Protein 2Q2K (pdb70)

Foldseek 3Di:
DDDDDDDDDDCPPCVVVVVVLVDDDDPCNVVVVVVVVVVVVVVPD/DDDDDDDDDDCVPDPVVVVVLVPPPPVCNVVVVVVVVVCVVVVD

CATH classification: 6.10.180.20

Secondary structure (DSSP, 8-state):
-EEEEEEEEETTTSHHHHHHHTTSPTT-HHHHHHHHHHHHHHH--/-EEEEEEEEETTTSHHHHHH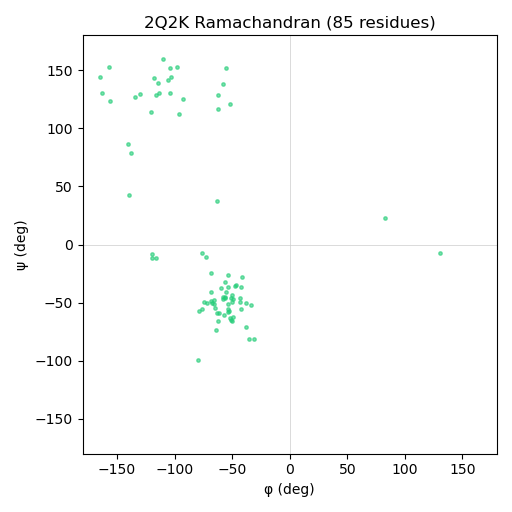HHHSPTTSHHHHHHHHHHHHHHT-

Organism: Staphylococcus aureus (NCBI:txid1280)

B-factor: mean 77.28, std 17.31, range [40.61, 128.45]

Structure (mmCIF, N/CA/C/O backbone):
data_2Q2K
#
_entry.id   2Q2K
#
_cell.length_a   56.300
_cell.length_b   56.300
_cell.length_c   232.500
_cell.angle_alpha   90.00
_cell.angle_beta   90.00
_cell.angle_gamma   120.00
#
_symmetry.space_group_name_H-M   'P 65 2 2'
#
loop_
_entity.id
_entity.type
_entity.pdbx_description
1 polymer "DNA (5'-D(*AP*GP*TP*AP*TP*AP*(5IU)P*AP*CP*(5IU)P*AP*GP*TP*AP*TP*AP*TP*AP*CP*T)-3')"
2 polymer 'Hypothetical protein'
3 non-polymer '4-(2-HYDROXYETHYL)-1-PIPERAZINE ETHANESULFONIC ACID'
#
loop_
_atom_site.group_PDB
_atom_site.id
_atom_site.type_symbol
_atom_site.label_atom_id
_atom_site.label_alt_id
_atom_site.label_comp_id
_atom_site.label_asym_id
_atom_site.label_entity_id
_atom_site.label_seq_id
_atom_site.pdbx_PDB_ins_code
_atom_site.Cartn_x
_atom_site.Cartn_y
_atom_site.Cartn_z
_atom_site.occupancy
_atom_site.B_iso_or_equiv
_atom_site.auth_seq_id
_atom_site.auth_comp_id
_atom_site.auth_asym_id
_atom_site.auth_atom_id
_atom_site.pdbx_PDB_model_num
ATOM 408 N N . LYS B 2 23 ? 12.428 23.546 37.773 1.00 70.19 4 LYS A N 1
ATOM 409 C CA . LYS B 2 23 ? 13.618 24.436 37.967 1.00 71.29 4 LYS A CA 1
ATOM 410 C C . LYS B 2 23 ? 14.526 24.569 36.732 1.00 72.11 4 LYS A C 1
ATOM 411 O O . LYS B 2 23 ? 14.515 23.726 35.823 1.00 71.93 4 LYS A O 1
ATOM 417 N N . GLU B 2 24 ? 15.341 25.619 36.743 1.00 70.47 5 GLU A N 1
ATOM 418 C CA . GLU B 2 24 ? 16.248 25.893 35.653 1.00 67.98 5 GLU A CA 1
ATOM 419 C C . GLU B 2 24 ? 17.261 26.886 36.129 1.00 66.89 5 GLU A C 1
ATOM 420 O O . GLU B 2 24 ? 16.947 27.778 36.925 1.00 66.97 5 GLU A O 1
ATOM 426 N N . THR B 2 25 ? 18.484 26.735 35.658 1.00 62.20 6 THR A N 1
ATOM 427 C CA . THR B 2 25 ? 19.477 27.705 36.014 1.00 61.11 6 THR A CA 1
ATOM 428 C C . THR B 2 25 ? 19.778 28.366 34.682 1.00 63.60 6 THR A C 1
ATOM 429 O O . THR B 2 25 ? 19.961 27.687 33.663 1.00 64.67 6 THR A O 1
ATOM 433 N N . LYS B 2 26 ? 19.759 29.692 34.669 1.00 65.23 7 LYS A N 1
ATOM 434 C CA . LYS B 2 26 ? 20.061 30.424 33.453 1.00 65.51 7 LYS A CA 1
ATOM 435 C C . LYS B 2 26 ? 21.346 31.139 33.829 1.00 67.50 7 LYS A C 1
ATOM 436 O O . LYS B 2 26 ? 21.484 31.612 34.956 1.00 68.69 7 LYS A O 1
ATOM 442 N N . HIS B 2 27 ? 22.296 31.181 32.908 1.00 67.77 8 HIS A N 1
ATOM 443 C CA . HIS B 2 27 ? 23.567 31.845 33.129 1.00 64.81 8 HIS A CA 1
ATOM 444 C C . HIS B 2 27 ? 24.077 32.189 31.753 1.00 63.31 8 HIS A C 1
ATOM 445 O O . HIS B 2 27 ? 24.173 31.321 30.876 1.00 65.36 8 HIS A O 1
ATOM 452 N N . LEU B 2 28 ? 24.357 33.452 31.505 1.00 62.41 9 LEU 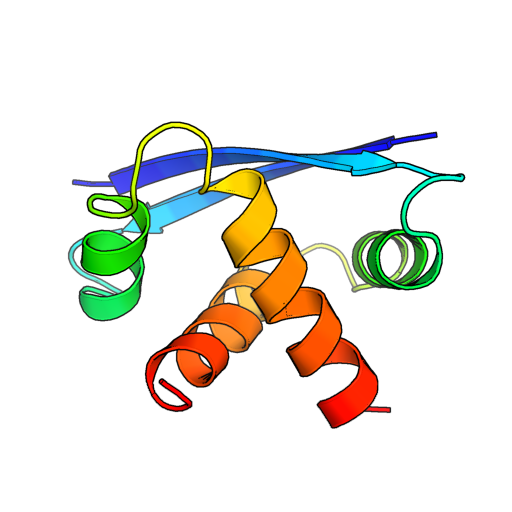A N 1
ATOM 453 C CA . LEU B 2 28 ? 24.881 33.724 30.181 1.00 64.81 9 LEU A CA 1
ATOM 454 C C . LEU B 2 28 ? 26.351 33.944 30.366 1.00 64.49 9 LEU A C 1
ATOM 455 O O . LEU B 2 28 ? 26.765 34.686 31.265 1.00 65.42 9 LEU A O 1
ATOM 460 N N . LEU B 2 29 ? 27.147 33.265 29.555 1.00 60.12 10 LEU A N 1
ATOM 461 C CA . LEU B 2 29 ? 28.559 33.468 29.687 1.00 61.33 10 LEU A CA 1
ATOM 462 C C . LEU B 2 29 ? 29.070 34.201 28.501 1.00 61.49 10 LEU A C 1
ATOM 463 O O . LEU B 2 29 ? 28.456 34.212 27.438 1.00 62.61 10 LEU A O 1
ATOM 468 N N . LYS B 2 30 ? 30.221 34.810 28.689 1.00 60.63 11 LYS A N 1
ATOM 469 C CA . LYS B 2 30 ? 30.816 35.557 27.631 1.00 60.78 11 LYS A CA 1
ATOM 470 C C . LYS B 2 30 ? 32.260 35.130 27.648 1.00 61.63 11 LYS A C 1
ATOM 471 O O . LYS B 2 30 ? 32.902 35.144 28.708 1.00 62.79 11 LYS A O 1
ATOM 477 N N . ILE B 2 31 ? 32.771 34.696 26.504 1.00 61.66 12 ILE A N 1
ATOM 478 C CA . ILE B 2 31 ? 34.180 34.322 26.453 1.00 61.42 12 ILE A CA 1
ATOM 479 C C . ILE B 2 31 ? 34.783 35.319 25.492 1.00 64.02 12 ILE A C 1
ATOM 480 O O . ILE B 2 31 ? 34.245 35.531 24.387 1.00 62.55 12 ILE A O 1
ATOM 485 N N . LYS B 2 32 ? 35.861 35.962 25.927 1.00 68.12 13 LYS A N 1
ATOM 486 C CA . LYS B 2 32 ? 36.471 36.943 25.072 1.00 74.93 13 LYS A CA 1
ATOM 487 C C . LYS B 2 32 ? 37.578 36.389 24.214 1.00 80.23 13 LYS A C 1
ATOM 488 O O . LYS B 2 32 ? 38.524 35.766 24.703 1.00 83.16 13 LYS A O 1
ATOM 494 N N . LYS B 2 33 ? 37.421 36.604 22.917 1.00 83.25 14 LYS A N 1
ATOM 495 C CA . LYS B 2 33 ? 38.376 36.194 21.903 1.00 86.57 14 LYS A CA 1
ATOM 496 C C . LYS B 2 33 ? 39.836 36.250 22.400 1.00 90.84 14 LYS A C 1
ATOM 497 O O . LYS B 2 33 ? 40.582 35.267 22.326 1.00 92.39 14 LYS A O 1
ATOM 503 N N . GLU B 2 34 ? 40.211 37.406 22.941 1.00 94.50 15 GLU A N 1
ATOM 504 C CA . GLU B 2 34 ? 41.568 37.661 23.397 1.00 97.05 15 GLU A CA 1
ATOM 505 C C . GLU B 2 34 ? 42.040 36.893 24.615 1.00 97.13 15 GLU A C 1
ATOM 506 O O . GLU B 2 34 ? 43.128 36.318 24.628 1.00 96.05 15 GLU A O 1
ATOM 512 N N . ASP B 2 35 ? 41.228 36.897 25.657 1.00 97.91 16 ASP A N 1
ATOM 513 C CA . ASP B 2 35 ? 41.611 36.232 26.879 1.00 98.27 16 ASP A CA 1
ATOM 514 C C . ASP B 2 35 ? 41.694 34.734 26.818 1.00 99.66 16 ASP A C 1
ATOM 515 O O . ASP B 2 35 ? 42.616 34.153 27.366 1.00 101.34 16 ASP A O 1
ATOM 520 N N . TYR B 2 36 ? 40.750 34.103 26.142 1.00 100.57 17 TYR A N 1
ATOM 521 C CA . TYR B 2 36 ? 40.750 32.654 26.025 1.00 100.07 17 TYR A CA 1
ATOM 522 C C . TYR B 2 36 ? 40.380 32.347 24.583 1.00 94.70 17 TYR A C 1
ATOM 523 O O . TYR B 2 36 ? 39.243 32.014 24.295 1.00 94.51 17 TYR A O 1
ATOM 532 N N . PRO B 2 37 ? 41.334 32.477 23.652 1.00 89.71 18 PRO A N 1
ATOM 533 C CA . PRO B 2 37 ? 41.077 32.212 22.234 1.00 85.80 18 PRO A CA 1
ATOM 534 C C . PRO B 2 37 ? 40.431 30.858 21.983 1.00 83.32 18 PRO A C 1
ATOM 535 O O . PRO B 2 37 ? 39.308 30.803 21.514 1.00 83.23 18 PRO A O 1
ATOM 539 N N . GLN B 2 38 ? 41.140 29.776 22.311 1.00 82.25 19 GLN A N 1
ATOM 540 C CA . GLN B 2 38 ? 40.649 28.396 22.115 1.00 81.38 19 GLN A CA 1
ATOM 541 C C . GLN B 2 38 ? 39.182 28.166 22.521 1.00 75.29 19 GLN A C 1
ATOM 542 O O . GLN B 2 38 ? 38.413 27.564 21.768 1.00 74.76 19 GLN A O 1
ATOM 548 N N . ILE B 2 39 ? 38.790 28.589 23.719 1.00 70.72 20 ILE A N 1
ATOM 549 C CA . ILE B 2 39 ? 37.389 28.414 24.098 1.00 63.48 20 ILE A CA 1
ATOM 550 C C . ILE B 2 39 ? 36.530 29.210 23.098 1.00 63.10 20 ILE A C 1
ATOM 551 O O . ILE B 2 39 ? 35.697 28.640 22.413 1.00 64.93 20 ILE A O 1
ATOM 556 N N . PHE B 2 40 ? 36.743 30.516 22.991 1.00 60.69 21 PHE A N 1
ATOM 557 C CA . PHE B 2 40 ? 36.017 31.330 22.015 1.00 5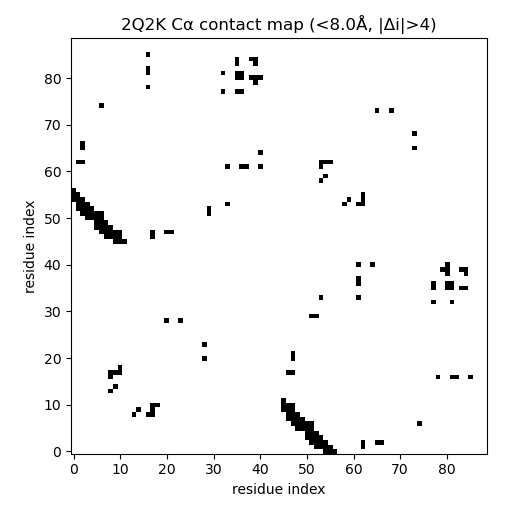8.04 21 PHE A CA 1
ATOM 558 C C . PHE B 2 40 ? 35.846 30.544 20.722 1.00 58.73 21 PHE A C 1
ATOM 559 O O . PHE B 2 40 ? 34.757 30.106 20.363 1.00 56.83 21 PHE A O 1
ATOM 567 N N . ASP B 2 41 ? 36.963 30.373 20.036 1.00 61.92 22 ASP A N 1
ATOM 568 C CA . ASP B 2 41 ? 37.035 29.674 18.762 1.00 66.64 22 ASP A CA 1
ATOM 569 C C . ASP B 2 41 ? 36.197 28.403 18.726 1.00 67.59 22 ASP A C 1
ATOM 570 O O . ASP B 2 41 ? 35.603 28.033 17.710 1.00 70.70 22 ASP A O 1
ATOM 575 N N . PHE B 2 42 ? 36.163 27.718 19.847 1.00 67.14 23 PHE A N 1
ATOM 576 C CA . PHE B 2 42 ? 35.393 26.495 19.945 1.00 65.38 23 PHE A CA 1
ATOM 577 C C . PHE B 2 42 ? 33.908 26.776 19.759 1.00 64.43 23 PHE A C 1
ATOM 578 O O . PHE B 2 42 ? 33.328 26.462 18.727 1.00 63.13 23 PHE A O 1
ATOM 586 N N . LEU B 2 43 ? 33.313 27.378 20.785 1.00 63.00 24 LEU A N 1
ATOM 587 C CA . LEU B 2 43 ? 31.891 27.687 20.806 1.00 62.91 24 LEU A CA 1
ATOM 588 C C . LEU B 2 43 ? 31.438 28.315 19.533 1.00 61.83 24 LEU A C 1
ATOM 589 O O . LEU B 2 43 ? 30.319 28.096 19.073 1.00 58.77 24 LEU A O 1
ATOM 594 N N . GLU B 2 44 ? 32.325 29.110 18.968 1.00 62.19 25 GLU A N 1
ATOM 595 C CA . GLU B 2 44 ? 31.994 29.808 17.761 1.00 64.47 25 GLU A CA 1
ATOM 596 C C . GLU B 2 44 ? 31.943 28.906 16.525 1.00 64.97 25 GLU A C 1
ATOM 597 O O . GLU B 2 44 ? 31.446 29.301 15.479 1.00 65.55 25 GLU A O 1
ATOM 603 N N . ASN B 2 45 ? 32.412 27.675 16.641 1.00 66.08 26 ASN A N 1
ATOM 604 C CA . ASN B 2 45 ? 32.416 26.813 15.472 1.00 66.06 26 ASN A CA 1
ATOM 605 C C . ASN B 2 45 ? 32.021 25.367 15.709 1.00 65.83 26 ASN A C 1
ATOM 606 O O . ASN B 2 45 ? 32.626 24.433 15.179 1.00 65.37 26 ASN A O 1
ATOM 611 N N . VAL B 2 46 ? 30.983 25.203 16.507 1.00 64.77 27 VAL A N 1
ATOM 612 C CA . VAL B 2 46 ? 30.446 23.910 16.842 1.00 62.35 27 VAL A CA 1
ATOM 613 C C . VAL B 2 46 ? 29.180 23.798 15.998 1.00 63.06 27 VAL A C 1
ATOM 614 O O . VAL B 2 46 ? 28.576 24.816 15.661 1.00 62.37 27 VAL A O 1
ATOM 618 N N . PRO B 2 47 ? 28.758 22.570 15.633 1.00 62.88 28 PRO A N 1
ATOM 619 C CA . PRO B 2 47 ? 27.547 22.439 14.821 1.00 62.01 28 PRO A CA 1
ATOM 620 C C . PRO B 2 47 ? 26.314 23.102 15.422 1.00 64.71 28 PRO A C 1
ATOM 621 O O . PRO B 2 47 ? 26.172 23.232 16.642 1.00 68.36 28 PRO A O 1
ATOM 625 N N . ARG B 2 48 ? 25.417 23.510 14.540 1.00 64.51 29 ARG A N 1
ATOM 626 C CA . ARG B 2 48 ? 24.186 24.161 14.926 1.00 65.06 29 ARG A CA 1
ATOM 627 C C . ARG B 2 48 ? 23.350 23.416 15.972 1.00 62.62 29 ARG A C 1
ATOM 628 O O . ARG B 2 48 ? 22.946 22.273 15.764 1.00 60.45 29 ARG A O 1
ATOM 636 N N . GLY B 2 49 ? 23.098 24.060 17.105 1.00 59.73 30 GLY A N 1
ATOM 637 C CA . GLY B 2 49 ? 22.260 23.442 18.113 1.00 57.77 30 GLY A CA 1
ATOM 638 C C . GLY B 2 49 ? 22.967 22.471 19.021 1.00 61.23 30 GLY A C 1
ATOM 639 O O . GLY B 2 49 ? 22.322 21.609 19.632 1.00 59.08 30 GLY A O 1
ATOM 640 N N . THR B 2 50 ? 24.286 22.635 19.129 1.00 63.20 31 THR A N 1
ATOM 641 C CA . THR B 2 50 ? 25.139 21.784 19.954 1.00 60.58 31 THR A CA 1
ATOM 642 C C . THR B 2 50 ? 25.815 22.532 21.104 1.00 62.74 31 THR A C 1
ATOM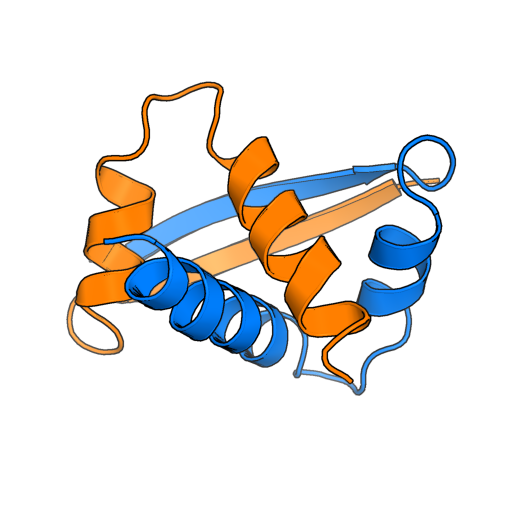 643 O O . THR B 2 50 ? 26.405 21.925 21.999 1.00 63.15 31 THR A O 1
ATOM 647 N N . LYS B 2 51 ? 25.745 23.855 21.070 1.00 62.14 32 LYS A N 1
ATOM 648 C CA . LYS B 2 51 ? 26.348 24.652 22.114 1.00 64.52 32 LYS A CA 1
ATOM 649 C C . LYS B 2 51 ? 25.852 24.215 23.505 1.00 63.94 32 LYS A C 1
ATOM 650 O O . LYS B 2 51 ? 26.651 23.840 24.367 1.00 65.94 32 LYS A O 1
ATOM 656 N N . THR B 2 52 ? 24.552 24.250 23.747 1.00 62.30 33 THR A N 1
ATOM 657 C CA . THR B 2 52 ? 24.094 23.840 25.064 1.00 63.05 33 THR A CA 1
ATOM 658 C C . THR B 2 52 ? 24.553 22.403 25.357 1.00 64.35 33 THR A C 1
ATOM 659 O O . THR B 2 52 ? 25.101 22.131 26.440 1.00 60.85 33 THR A O 1
ATOM 663 N N . ALA B 2 53 ? 24.368 21.497 24.386 1.00 64.45 34 ALA A N 1
ATOM 664 C CA . ALA B 2 53 ? 24.778 20.091 24.552 1.00 60.68 34 ALA A CA 1
ATOM 665 C C . ALA B 2 53 ? 26.233 20.003 24.945 1.00 59.44 34 ALA A C 1
ATOM 666 O O . ALA B 2 53 ?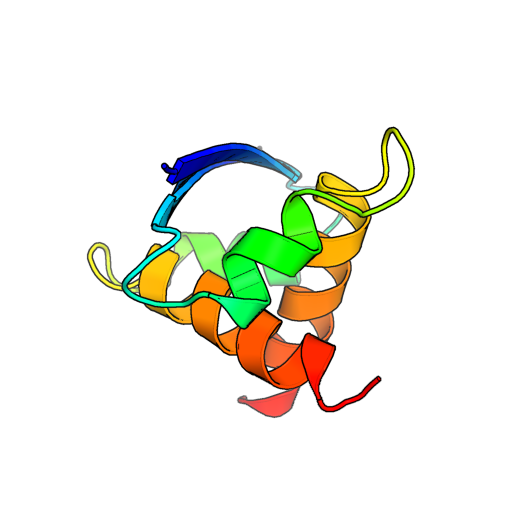 26.564 19.400 25.955 1.00 61.01 34 ALA A O 1
ATOM 668 N N . HIS B 2 54 ? 27.112 20.599 24.141 1.00 57.65 35 HIS A N 1
ATOM 669 C CA . HIS B 2 54 ? 28.551 20.556 24.433 1.00 53.17 35 HIS A CA 1
ATOM 670 C C . HIS B 2 54 ? 28.912 21.015 25.839 1.00 51.29 35 HIS A C 1
ATOM 671 O O . HIS B 2 54 ? 29.529 20.263 26.600 1.00 50.71 35 HIS A O 1
ATOM 678 N N . ILE B 2 55 ? 28.529 22.244 26.180 1.00 48.48 36 ILE A N 1
ATOM 679 C CA . ILE B 2 55 ? 28.854 22.791 27.490 1.00 47.50 36 ILE A CA 1
ATOM 680 C C . ILE B 2 55 ? 28.313 21.834 28.542 1.00 48.11 36 ILE A C 1
ATOM 681 O O . ILE B 2 55 ? 28.982 21.475 29.537 1.00 44.04 36 ILE A O 1
ATOM 686 N N . ARG B 2 56 ? 27.079 21.420 28.300 1.00 49.60 37 ARG A N 1
ATOM 687 C CA . ARG B 2 56 ? 26.418 20.521 29.220 1.00 53.32 37 ARG A CA 1
ATOM 688 C C . ARG B 2 56 ? 27.324 19.287 29.385 1.00 54.62 37 ARG A C 1
ATOM 689 O O . ARG B 2 56 ? 27.544 18.810 30.493 1.00 56.68 37 ARG A O 1
ATOM 697 N N . GLU B 2 57 ? 27.908 18.821 28.289 1.00 54.10 38 GLU A N 1
ATOM 698 C CA . GLU B 2 57 ? 28.799 17.670 28.348 1.00 56.33 38 GLU A CA 1
ATOM 699 C C . GLU B 2 57 ? 30.061 17.989 29.143 1.00 57.53 38 GLU A C 1
ATOM 700 O O . GLU B 2 57 ? 30.432 17.246 30.053 1.00 55.12 38 GLU A O 1
ATOM 706 N N . ALA B 2 58 ? 30.703 19.103 28.773 1.00 58.93 39 ALA A N 1
ATOM 707 C CA . ALA B 2 58 ? 31.931 19.600 29.397 1.00 58.72 39 ALA A CA 1
ATOM 708 C C . ALA B 2 58 ? 31.841 19.656 30.911 1.00 60.03 39 ALA A C 1
ATOM 709 O O . ALA B 2 58 ? 32.754 19.196 31.623 1.00 59.40 39 ALA A O 1
ATOM 711 N N . LEU B 2 59 ? 30.726 20.207 31.392 1.00 60.04 40 LEU A N 1
ATOM 712 C CA . LEU B 2 59 ? 30.497 20.337 32.827 1.00 60.73 40 LEU A CA 1
ATOM 713 C C . LEU B 2 59 ? 30.311 18.985 33.465 1.00 61.13 40 LEU A C 1
ATOM 714 O O . LEU B 2 59 ? 30.965 18.660 34.453 1.00 62.10 40 LEU A O 1
ATOM 719 N N . ARG B 2 60 ? 29.426 18.194 32.881 1.00 60.00 41 ARG A N 1
ATOM 720 C CA . ARG B 2 60 ? 29.152 16.847 33.372 1.00 64.33 41 ARG A CA 1
ATOM 721 C C . ARG B 2 60 ? 30.456 16.166 33.752 1.00 67.73 41 ARG A C 1
ATOM 722 O O . ARG B 2 60 ? 30.640 15.707 34.892 1.00 69.16 41 ARG A O 1
ATOM 730 N N . ARG B 2 61 ? 31.364 16.130 32.781 1.00 67.98 42 ARG A N 1
ATOM 731 C CA . ARG B 2 61 ? 32.677 15.527 32.949 1.00 65.65 42 ARG A CA 1
ATOM 732 C C . ARG B 2 61 ? 33.508 16.276 33.954 1.00 64.66 42 ARG A C 1
ATOM 733 O O . ARG B 2 61 ? 34.124 15.666 34.816 1.00 61.93 42 ARG A O 1
ATOM 741 N N . TYR B 2 62 ? 33.553 17.597 33.817 1.00 60.81 43 TYR A N 1
ATOM 742 C CA . TYR B 2 62 ? 34.315 18.403 34.751 1.00 63.23 43 TYR A CA 1
ATOM 743 C C . TYR B 2 62 ? 33.903 18.001 36.160 1.00 65.59 43 TYR A C 1
ATOM 744 O O . TYR B 2 62 ? 34.693 17.424 36.915 1.00 60.79 43 TYR A O 1
ATOM 753 N N . ILE B 2 63 ? 32.640 18.281 36.483 1.00 68.26 44 ILE A N 1
ATOM 754 C CA . ILE B 2 63 ? 32.063 17.964 37.785 1.00 71.84 44 ILE A CA 1
ATOM 755 C C . ILE B 2 63 ? 32.644 16.719 38.447 1.00 78.41 44 ILE A C 1
ATOM 756 O O . ILE B 2 63 ? 33.513 16.838 39.307 1.00 81.71 44 ILE A O 1
ATOM 761 N N . GLU B 2 64 ? 32.191 15.526 38.066 1.00 82.24 45 GLU A N 1
ATOM 762 C CA . GLU B 2 64 ? 32.720 14.341 38.732 1.00 89.65 45 GLU A CA 1
ATOM 763 C C . GLU B 2 64 ? 34.244 14.226 38.736 1.00 93.75 45 GLU A C 1
ATOM 764 O O . GLU B 2 64 ? 34.808 13.596 39.631 1.00 91.76 45 GLU A O 1
ATOM 770 N N . GLU B 2 65 ? 34.909 14.829 37.749 1.00 99.41 46 GLU A N 1
ATOM 771 C CA . GLU B 2 65 ? 36.374 14.808 37.695 1.00 104.84 46 GLU A CA 1
ATOM 772 C C . GLU B 2 65 ? 36.874 15.391 38.999 1.00 106.82 46 GLU A C 1
ATOM 773 O O . GLU B 2 65 ? 37.923 15.008 39.504 1.00 106.56 46 GLU A O 1
ATOM 779 N N . ILE B 2 66 ? 36.099 16.329 39.534 1.00 110.08 47 ILE A N 1
ATOM 780 C CA . ILE B 2 66 ? 36.434 16.988 40.788 1.00 114.34 47 ILE A CA 1
ATOM 781 C C . ILE B 2 66 ? 36.051 16.079 41.960 1.00 116.99 47 ILE A C 1
ATOM 782 O O . ILE B 2 66 ? 36.780 15.147 42.304 1.00 118.32 47 ILE A O 1
ATOM 787 N N . GLY B 2 67 ? 34.901 16.355 42.567 1.00 118.93 48 GLY A N 1
ATOM 788 C CA . GLY B 2 67 ? 34.446 15.554 43.685 1.00 122.69 48 GLY A CA 1
ATOM 789 C C . GLY B 2 67 ? 33.725 14.304 43.222 1.00 125.24 48 GLY A C 1
ATOM 790 O O . GLY B 2 67 ? 32.509 14.404 42.957 1.00 127.16 48 GLY A O 1
ATOM 791 N N . LYS C 2 23 ? 36.538 40.318 19.882 1.00 59.61 4 LYS B N 1
ATOM 792 C CA . LYS C 2 23 ? 35.107 39.893 19.925 1.00 60.44 4 LYS B CA 1
ATOM 793 C C . LYS C 2 23 ? 34.758 39.173 21.217 1.00 65.51 4 LYS B C 1
ATOM 794 O O . LYS C 2 23 ? 35.564 39.087 22.153 1.00 67.00 4 LYS B O 1
ATOM 800 N N . GLU C 2 24 ? 33.550 38.633 21.255 1.00 66.04 5 GLU B N 1
ATOM 801 C CA . GLU C 2 24 ? 33.094 37.938 22.424 1.00 63.52 5 GLU B CA 1
ATOM 802 C C . GLU C 2 24 ? 31.998 37.008 21.956 1.00 65.68 5 GLU B C 1
ATOM 803 O O . GLU C 2 24 ? 31.368 37.256 20.933 1.00 66.78 5 GLU B O 1
ATOM 809 N N . THR C 2 25 ? 31.799 35.910 22.676 1.00 69.06 6 THR B N 1
ATOM 810 C CA . THR C 2 25 ? 30.746 34.960 22.339 1.00 66.48 6 THR B CA 1
ATOM 811 C C . THR C 2 25 ? 29.875 34.932 23.556 1.00 65.38 6 THR B C 1
ATOM 812 O O . THR C 2 25 ? 30.324 34.519 24.617 1.00 66.50 6 THR B O 1
ATOM 816 N N . LYS C 2 26 ? 28.646 35.399 23.433 1.00 67.29 7 LYS B N 1
ATOM 817 C CA . LYS C 2 26 ? 27.750 35.372 24.579 1.00 66.40 7 LYS B CA 1
ATOM 818 C C . LYS C 2 26 ? 26.907 34.127 24.369 1.00 62.40 7 LYS B C 1
ATOM 819 O O . LYS C 2 26 ? 26.727 33.675 23.245 1.00 64.32 7 LYS B O 1
ATOM 825 N N . HIS C 2 27 ? 26.429 33.550 25.453 1.00 58.91 8 HIS B N 1
ATOM 826 C CA . HIS C 2 27 ? 25.570 32.387 25.366 1.00 58.67 8 HIS B CA 1
ATOM 827 C C . HIS C 2 27 ? 24.823 32.159 26.667 1.00 60.31 8 HIS B C 1
ATOM 828 O O . HIS C 2 27 ? 25.406 32.164 27.764 1.00 60.93 8 HIS B O 1
ATOM 835 N N . LEU C 2 28 ? 23.516 31.983 26.534 1.00 60.03 9 LEU B N 1
ATOM 836 C CA . LEU C 2 28 ? 22.654 31.763 27.681 1.00 62.50 9 LEU B CA 1
ATOM 837 C C . LEU C 2 28 ? 22.438 30.280 27.843 1.00 63.64 9 LEU B C 1
ATOM 838 O O . LEU C 2 28 ? 21.791 29.670 26.983 1.00 62.17 9 LEU B O 1
ATOM 843 N N . LEU C 2 29 ? 22.966 29.679 28.910 1.00 62.63 10 LEU B N 1
ATOM 844 C CA . LEU C 2 29 ? 22.707 28.253 29.062 1.00 62.29 10 LEU B CA 1
ATOM 845 C C . LEU C 2 29 ? 21.638 27.987 30.109 1.00 61.98 10 LEU B C 1
ATOM 846 O O . LEU C 2 29 ? 21.528 28.696 31.120 1.00 60.01 10 LEU B O 1
ATOM 851 N N . LYS C 2 30 ? 20.816 26.981 29.861 1.00 60.31 11 LYS B N 1
ATOM 852 C CA . LYS C 2 30 ? 19.786 26.688 30.832 1.00 57.78 11 LYS B CA 1
ATOM 853 C C . LYS C 2 30 ? 19.858 25.206 31.119 1.00 58.47 11 LYS B C 1
ATOM 854 O O . LYS C 2 30 ? 19.918 24.385 30.201 1.00 58.94 11 LYS B O 1
ATOM 860 N N . ILE C 2 31 ? 19.907 24.856 32.395 1.00 59.38 12 ILE B N 1
ATOM 861 C CA . ILE C 2 31 ? 19.940 23.452 32.770 1.00 58.69 12 ILE B CA 1
ATOM 862 C C . ILE C 2 31 ? 18.693 23.134 33.589 1.00 63.39 12 ILE B C 1
ATOM 863 O O . ILE C 2 31 ? 18.212 23.972 34.385 1.00 66.27 12 ILE B O 1
ATOM 868 N N . LYS C 2 32 ? 18.152 21.940 33.401 1.00 65.30 13 LYS B N 1
ATOM 869 C CA . LYS C 2 32 ? 16.932 21.677 34.094 1.00 73.61 13 LYS B CA 1
ATOM 870 C C . LYS C 2 32 ? 16.929 20.769 35.282 1.00 79.77 13 LYS B C 1
ATOM 871 O O . LYS C 2 32 ? 17.640 19.751 35.348 1.00 81.35 13 LYS B O 1
ATOM 877 N N . LYS C 2 33 ? 16.110 21.196 36.236 1.00 85.04 14 LYS B N 1
ATOM 878 C CA . LYS C 2 33 ? 15.895 20.486 37.465 1.00 89.80 14 LYS B CA 1
ATOM 879 C C . LYS C 2 33 ? 15.947 18.983 37.200 1.00 92.43 14 LYS B C 1
ATOM 880 O O . LYS C 2 33 ? 16.994 18.356 37.395 1.00 88.46 14 LYS B O 1
ATOM 886 N N . GLU C 2 34 ? 14.823 18.440 36.720 1.00 97.97 15 GLU B N 1
ATOM 887 C CA . GLU C 2 34 ? 14.663 17.011 36.484 1.00 103.15 15 GLU B CA 1
ATOM 888 C C . GLU C 2 34 ? 15.476 16.399 35.363 1.00 103.93 15 GLU B C 1
ATOM 889 O O . GLU C 2 34 ? 1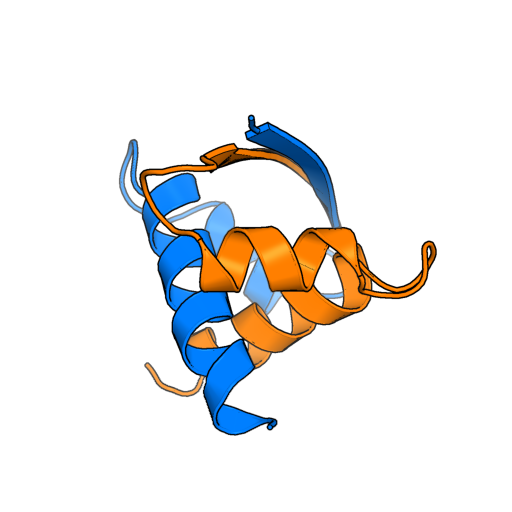5.774 15.201 35.396 1.00 104.95 15 GLU B O 1
ATOM 895 N N . ASP C 2 35 ? 15.862 17.207 34.385 1.00 103.73 16 ASP B N 1
ATOM 896 C CA . ASP C 2 35 ? 16.647 16.678 33.282 1.00 103.88 16 ASP B CA 1
ATOM 897 C C . ASP C 2 35 ? 18.084 16.326 33.651 1.00 104.08 16 ASP B C 1
ATOM 898 O O . ASP C 2 35 ? 18.531 15.210 33.385 1.00 103.62 16 ASP B O 1
ATOM 903 N N . TYR C 2 36 ? 18.798 17.242 34.291 1.00 103.01 17 TYR B N 1
ATOM 904 C CA . TYR C 2 36 ? 20.174 16.965 34.683 1.00 101.65 17 TYR B CA 1
ATOM 905 C C . TYR C 2 36 ? 20.348 17.579 36.059 1.00 97.48 17 TYR B C 1
ATOM 906 O O . TYR C 2 36 ? 20.785 18.718 36.192 1.00 97.56 17 TYR B O 1
ATOM 915 N N . PRO C 2 37 ? 20.001 16.818 37.109 1.00 91.27 18 PRO B N 1
ATOM 916 C CA . PRO C 2 37 ? 20.082 17.220 38.511 1.00 87.37 18 PRO B CA 1
ATOM 917 C C . PRO C 2 37 ? 21.460 17.654 39.011 1.00 84.60 18 PRO B C 1
ATOM 918 O O . PRO C 2 37 ? 21.641 18.792 39.459 1.00 84.20 18 PRO B O 1
ATOM 922 N N . GLN C 2 38 ? 22.427 16.745 38.948 1.00 81.05 19 GLN B N 1
ATOM 923 C CA . GLN C 2 38 ? 23.771 17.036 39.430 1.00 79.36 19 GLN B CA 1
ATOM 924 C C . GLN C 2 38 ? 24.410 18.298 38.836 1.00 75.84 19 GLN B C 1
ATOM 925 O O . GLN C 2 38 ? 24.904 19.156 39.591 1.00 71.70 19 GLN B O 1
ATOM 931 N N . ILE C 2 39 ? 24.404 18.417 37.504 1.00 73.65 20 ILE B N 1
ATOM 932 C CA . ILE C 2 39 ? 24.950 19.612 36.847 1.00 68.36 20 ILE B CA 1
ATOM 933 C C . ILE C 2 39 ? 24.145 20.786 37.359 1.00 69.02 20 ILE B C 1
ATOM 934 O O . ILE C 2 39 ? 24.668 21.873 37.561 1.00 70.81 20 ILE B O 1
ATOM 939 N N . PHE C 2 40 ? 22.849 20.573 37.543 1.00 72.73 21 PHE B N 1
ATOM 940 C CA . PHE C 2 40 ? 22.012 21.644 38.062 1.00 72.36 21 PHE B CA 1
ATOM 941 C C . PHE C 2 40 ? 22.513 21.978 39.472 1.00 69.49 21 PHE B C 1
ATOM 942 O O . PHE C 2 40 ? 22.936 23.097 39.736 1.00 66.09 21 PHE B O 1
ATOM 950 N N . ASP C 2 41 ? 22.516 21.011 40.374 1.00 70.20 22 ASP B N 1
ATOM 951 C CA . ASP C 2 41 ? 22.983 21.323 41.711 1.00 72.41 22 ASP B CA 1
ATOM 952 C C . ASP C 2 41 ? 24.347 22.009 41.679 1.00 70.93 22 ASP B C 1
ATOM 953 O O . ASP C 2 41 ? 24.558 23.011 42.369 1.00 72.01 22 ASP B O 1
ATOM 958 N N . PHE C 2 42 ? 25.277 21.483 40.883 1.00 68.09 23 PHE B N 1
ATOM 959 C CA . PHE C 2 42 ? 26.602 22.088 40.820 1.00 62.55 23 PHE B CA 1
ATOM 960 C C . PHE C 2 42 ? 26.555 23.594 40.603 1.00 62.67 23 PHE B C 1
ATOM 961 O O . PHE C 2 42 ? 27.030 24.355 41.435 1.00 61.47 23 PHE B O 1
ATOM 969 N N . LEU C 2 43 ? 26.002 24.017 39.474 1.00 65.23 24 LEU B N 1
ATOM 970 C CA . LEU C 2 43 ? 25.897 25.438 39.144 1.00 71.43 24 LEU B CA 1
ATOM 971 C C . LEU C 2 43 ? 25.210 26.220 40.246 1.00 75.22 24 LEU B C 1
ATOM 972 O O . LEU C 2 43 ? 25.546 27.377 40.515 1.00 78.86 24 LEU B O 1
ATOM 977 N N . GLU C 2 44 ? 24.227 25.600 40.877 1.00 74.73 25 GLU B N 1
ATOM 978 C CA . GLU C 2 44 ? 23.499 26.291 41.913 1.00 75.71 25 GLU B CA 1
ATOM 979 C C . GLU C 2 44 ? 24.210 26.435 43.259 1.00 76.84 25 GLU B C 1
ATOM 980 O O . GLU C 2 44 ? 23.714 27.137 44.133 1.00 80.62 25 GLU B O 1
ATOM 986 N N . ASN C 2 45 ? 25.360 25.803 43.452 1.00 74.75 26 ASN B N 1
ATOM 987 C CA . ASN C 2 45 ? 26.034 25.948 44.737 1.00 76.43 26 ASN B CA 1
ATOM 988 C C . ASN C 2 45 ? 27.431 26.559 44.627 1.00 76.38 26 ASN B C 1
ATOM 989 O O . ASN C 2 45 ? 28.048 26.938 45.630 1.00 75.58 26 ASN B O 1
ATOM 994 N N . VAL C 2 46 ? 27.930 26.641 43.400 1.00 74.92 27 VAL B N 1
ATOM 995 C CA . VAL C 2 46 ? 29.229 27.241 43.151 1.00 72.98 27 VAL B CA 1
ATOM 996 C C . VAL C 2 46 ? 29.109 28.668 43.701 1.00 69.92 27 VAL B C 1
ATOM 997 O O . VAL C 2 46 ? 28.074 29.309 43.516 1.00 69.60 27 VAL B O 1
ATOM 1001 N N . PRO C 2 47 ? 30.144 29.172 44.406 1.00 65.81 28 PRO B N 1
ATOM 1002 C CA . PRO C 2 47 ? 30.095 30.526 44.961 1.00 63.59 28 PRO B CA 1
ATOM 1003 C C . PRO C 2 47 ? 29.986 31.548 43.858 1.00 65.41 28 PRO B C 1
ATOM 1004 O O . PRO C 2 47 ? 30.775 31.535 42.913 1.00 63.61 28 PRO B O 1
ATOM 1008 N N . ARG C 2 48 ? 29.004 32.437 43.983 1.00 67.94 29 ARG B N 1
ATOM 1009 C CA . ARG C 2 48 ? 28.792 33.437 42.960 1.00 71.10 29 ARG B CA 1
ATOM 1010 C C . ARG C 2 48 ? 29.963 34.385 42.765 1.00 67.84 29 ARG B C 1
ATOM 1011 O O . ARG C 2 48 ? 30.329 35.152 43.633 1.00 65.82 29 ARG B O 1
ATOM 1019 N N . GLY C 2 49 ? 30.524 34.307 41.568 1.00 67.37 30 GLY B N 1
ATOM 1020 C CA . GLY C 2 49 ? 31.666 35.095 41.185 1.00 64.42 30 GLY B CA 1
ATOM 1021 C C . GLY C 2 49 ? 32.659 34.129 40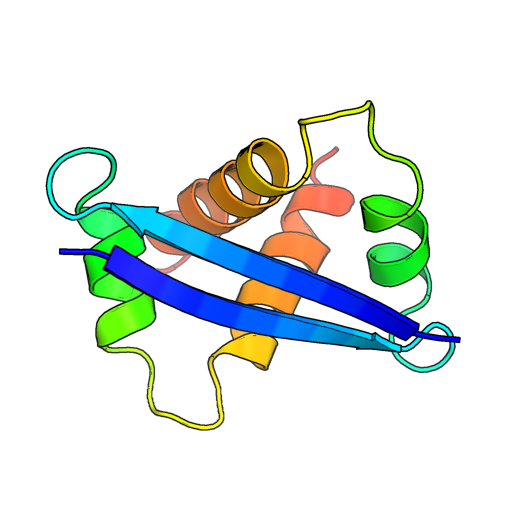.584 1.00 66.17 30 GLY B C 1
ATOM 1022 O O . GLY C 2 49 ? 33.675 34.546 40.039 1.00 66.25 30 GLY B O 1
ATOM 1023 N N . THR C 2 50 ? 32.354 32.829 40.675 1.00 67.18 31 THR B N 1
ATOM 1024 C CA . THR C 2 50 ? 33.236 31.766 40.165 1.00 65.29 31 THR B CA 1
ATOM 1025 C C . THR C 2 50 ? 32.587 30.907 39.082 1.00 67.35 31 THR B C 1
ATOM 1026 O O . THR C 2 50 ? 33.255 30.074 38.446 1.00 69.15 31 THR B O 1
ATOM 1030 N N . LYS C 2 51 ? 31.294 31.114 38.865 1.00 67.25 32 LYS B N 1
ATOM 1031 C CA . LYS C 2 51 ? 30.557 30.327 37.891 1.00 67.64 32 LYS B CA 1
ATOM 1032 C C . LYS C 2 51 ? 31.215 30.273 36.518 1.00 65.46 32 LYS B C 1
ATOM 1033 O O . LYS C 2 51 ? 31.626 29.212 36.062 1.00 64.00 32 LYS B O 1
ATOM 1039 N N . THR C 2 52 ? 31.304 31.419 35.864 1.00 63.43 33 THR B N 1
ATOM 1040 C CA . THR C 2 52 ? 31.927 31.496 34.551 1.00 61.43 33 THR B CA 1
ATOM 1041 C C . THR C 2 52 ? 33.304 30.821 34.576 1.00 60.52 33 THR B C 1
ATOM 1042 O O . THR C 2 52 ? 33.652 30.059 33.662 1.00 57.53 33 THR B O 1
ATOM 1046 N N . ALA C 2 53 ? 34.071 31.088 35.634 1.00 58.16 34 ALA B N 1
ATOM 1047 C CA . ALA C 2 53 ? 35.412 30.519 35.782 1.00 56.45 34 ALA B CA 1
ATOM 1048 C C . ALA C 2 53 ? 35.380 29.011 35.567 1.00 55.30 34 ALA B C 1
ATOM 1049 O O . ALA C 2 53 ? 36.188 28.456 34.817 1.00 56.68 34 ALA B O 1
ATOM 1051 N N . HIS C 2 54 ? 34.455 28.349 36.251 1.00 53.93 35 HIS B N 1
ATOM 1052 C CA . HIS C 2 54 ? 34.299 26.907 36.119 1.00 53.97 35 HIS B CA 1
ATOM 1053 C C . HIS C 2 54 ? 33.922 26.497 34.708 1.00 55.09 35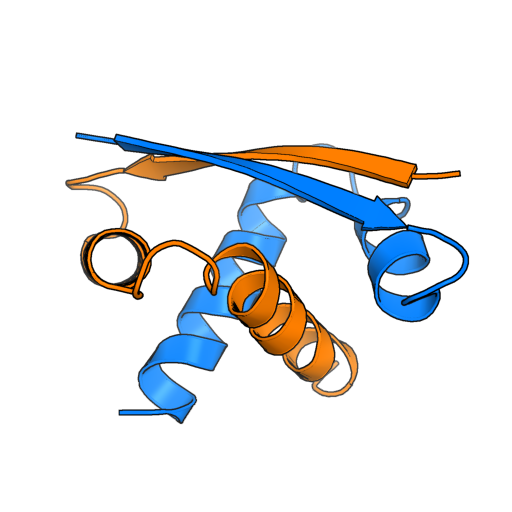 HIS B C 1
ATOM 1054 O O . HIS C 2 54 ? 34.667 25.807 34.025 1.00 56.79 35 HIS B O 1
ATOM 1061 N N . ILE C 2 55 ? 32.732 26.911 34.294 1.00 54.27 36 ILE B N 1
ATOM 1062 C CA . ILE C 2 55 ? 32.223 26.592 32.974 1.00 54.34 36 ILE B CA 1
ATOM 1063 C C . ILE C 2 55 ? 33.428 26.661 32.039 1.00 53.10 36 ILE B C 1
ATOM 1064 O O . ILE C 2 55 ? 33.712 25.729 31.277 1.00 53.85 36 ILE B O 1
ATOM 1069 N N . ARG C 2 56 ? 34.155 27.763 32.144 1.00 52.82 37 ARG B N 1
ATOM 1070 C CA . ARG C 2 56 ? 35.347 27.990 31.343 1.00 55.62 37 ARG B CA 1
ATOM 1071 C C . ARG C 2 56 ? 36.387 26.884 31.546 1.00 57.08 37 ARG B C 1
ATOM 1072 O O . ARG C 2 56 ? 36.997 26.384 30.615 1.00 59.44 37 ARG B O 1
ATOM 1080 N N . GLU C 2 57 ? 36.607 26.513 32.786 1.00 56.38 38 GLU B N 1
ATOM 1081 C CA . GLU C 2 57 ? 37.553 25.464 33.058 1.00 56.93 38 GLU B CA 1
ATOM 1082 C C . GLU C 2 57 ? 37.052 24.155 32.467 1.00 56.70 38 GLU B C 1
ATOM 1083 O O . GLU C 2 57 ? 37.758 23.505 31.704 1.00 60.26 38 GLU B O 1
ATOM 1089 N N . ALA C 2 58 ? 35.830 23.771 32.828 1.00 54.58 39 ALA B N 1
ATOM 1090 C CA . ALA C 2 58 ? 35.227 22.536 32.343 1.00 52.71 39 ALA B CA 1
ATOM 1091 C C . ALA C 2 58 ? 35.408 22.462 30.829 1.00 53.93 39 ALA B C 1
ATOM 1092 O O . ALA C 2 58 ? 35.618 21.394 30.251 1.00 52.58 39 ALA B O 1
ATOM 1094 N N . LEU C 2 59 ? 35.335 23.614 30.186 1.00 55.03 40 LEU B N 1
ATOM 1095 C CA . LEU C 2 59 ? 35.515 23.644 28.758 1.00 59.15 40 LEU B CA 1
ATOM 1096 C C . LEU C 2 59 ? 36.994 23.455 28.414 1.00 65.65 40 LEU B C 1
ATOM 1097 O O . LEU C 2 59 ? 37.356 22.606 27.589 1.00 65.58 40 LEU B O 1
ATOM 1102 N N . ARG C 2 60 ? 37.851 24.225 29.077 1.00 70.63 41 ARG B N 1
ATOM 1103 C CA . ARG C 2 60 ? 39.287 24.152 28.827 1.00 74.84 41 ARG B CA 1
ATOM 1104 C C . ARG C 2 60 ? 39.748 22.706 28.707 1.00 74.98 41 ARG B C 1
ATOM 1105 O O . ARG C 2 60 ? 40.487 22.354 27.785 1.00 75.50 41 ARG B O 1
ATOM 1113 N N . ARG C 2 61 ? 39.300 21.869 29.632 1.00 72.37 42 ARG B N 1
ATOM 1114 C CA . ARG C 2 61 ? 39.678 20.473 29.610 1.00 71.30 42 ARG B CA 1
ATOM 1115 C C . ARG C 2 61 ? 38.905 19.753 28.555 1.00 73.49 42 ARG B C 1
ATOM 1116 O O . ARG C 2 61 ? 39.493 19.119 27.704 1.00 78.72 42 ARG B O 1
ATOM 1124 N N . TYR C 2 62 ? 37.578 19.834 28.617 1.00 74.10 43 TYR B N 1
ATOM 1125 C CA . TYR C 2 62 ? 36.723 19.156 27.632 1.00 69.58 43 TYR B CA 1
ATOM 1126 C C . TYR C 2 62 ? 37.311 19.319 26.229 1.00 65.53 43 TYR B C 1
ATOM 1127 O O . TYR C 2 62 ? 37.132 18.458 25.371 1.00 61.02 43 TYR B O 1
ATOM 1136 N N . ILE C 2 63 ? 38.039 20.410 26.011 1.00 63.29 44 ILE B N 1
ATOM 1137 C CA . ILE C 2 63 ? 38.613 20.632 24.708 1.00 63.12 44 ILE B CA 1
ATOM 1138 C C . ILE C 2 63 ? 39.862 19.838 24.450 1.00 65.20 44 ILE B C 1
ATOM 1139 O O . ILE C 2 63 ? 39.902 19.096 23.491 1.00 66.54 44 ILE B O 1
ATOM 1144 N N . GLU C 2 64 ? 40.887 19.987 25.275 1.00 70.41 45 GLU B N 1
ATOM 1145 C CA . GLU C 2 64 ? 42.107 19.206 25.066 1.00 78.63 45 GLU B CA 1
ATOM 1146 C C . GLU C 2 64 ? 41.727 17.731 25.051 1.00 77.78 45 GLU B C 1
ATOM 1147 O O . GLU C 2 64 ? 42.142 16.971 24.183 1.00 77.83 45 GLU B O 1
ATOM 1153 N N . GLU C 2 65 ? 40.912 17.359 26.026 1.00 77.59 46 GLU B N 1
ATOM 1154 C CA . GLU C 2 65 ? 40.407 16.008 26.209 1.00 79.04 46 GLU B CA 1
ATOM 1155 C C . GLU C 2 65 ? 39.548 15.659 24.993 1.00 77.55 46 GLU B C 1
ATOM 1156 O O . GLU C 2 65 ? 38.513 15.007 25.119 1.00 79.45 46 GLU B O 1
ATOM 1162 N N . ILE C 2 66 ? 39.973 16.119 23.820 1.00 74.10 47 ILE B N 1
ATOM 1163 C CA . ILE C 2 66 ? 39.280 15.874 22.545 1.00 73.54 47 ILE B CA 1
ATOM 1164 C C . ILE C 2 66 ? 40.291 16.067 21.414 1.00 77.69 47 ILE B C 1
ATOM 1165 O O . ILE C 2 66 ? 40.934 15.058 21.033 1.00 79.14 47 ILE B O 1
#

Radius of gyration: 12.36 Å; Cα contacts (8 Å, |Δi|>4): 96; chains: 2; bounding box: 28×26×30 Å

Sequence (89 aa):
KETKHLLKIKKEDYPQIFDFLENVPRGTKTAHIREALRRYIEEIGKETKHLLKIKKEDYPQIFDFLENVPRGTKTAHIREALRRYIEEI

Solvent-accessible surface area: 5758 Å² total; per-residue (Å²): 155,78,5,117,34,94,2,94,2,102,91,158,85,69,62,109,0,10,76,37,6,78,113,24,95,232,77,33,45,43,34,34,0,49,49,1,0,87,85,14,32,129,89,105,98,196,54,9,106,31,89,0,95,0,50,96,132,84,50,78,122,1,22,81,45,4,92,98,19,91,235,83,46,36,39,42,40,0,45,57,1,0,77,66,15,40,130,83,140

Nearest PDB structures (foldseek):
  2q2k-assembly1_B-2  TM=1.023E+00  e=1.312E-06  Staphylococcus aureus
  6wgi-assembly1_B  TM=3.390E-01  e=8.083E+00  Saccharomyces cerevisiae
  6wgg-assembly1_B  TM=3.390E-01  e=8.083E+00  Saccharomyces cerevisiae